Protein AF-A0A1V5QGY7-F1 (afdb_monomer_lite)

Structure (mmCIF, N/CA/C/O backbone):
data_AF-A0A1V5QGY7-F1
#
_entry.id   AF-A0A1V5QGY7-F1
#
loop_
_atom_site.group_PDB
_atom_site.id
_atom_site.type_symbol
_atom_site.label_atom_id
_atom_site.label_alt_id
_atom_site.label_comp_id
_atom_site.label_asym_id
_atom_site.label_entity_id
_atom_site.label_seq_id
_atom_site.pdbx_PDB_ins_code
_atom_site.Cartn_x
_atom_site.Cartn_y
_atom_site.Cartn_z
_atom_site.occupancy
_atom_site.B_iso_or_equiv
_atom_site.auth_seq_id
_atom_site.auth_comp_id
_atom_site.auth_asym_id
_atom_site.auth_atom_id
_atom_site.pdbx_PDB_model_num
ATOM 1 N N . MET A 1 1 ? -11.136 6.773 57.649 1.00 45.31 1 MET A N 1
ATOM 2 C CA . MET A 1 1 ? -11.623 5.999 56.481 1.00 45.31 1 MET A CA 1
ATOM 3 C C . MET A 1 1 ? -11.761 6.809 55.173 1.00 45.31 1 MET A C 1
ATOM 5 O O . MET A 1 1 ? -12.296 6.282 54.212 1.00 45.31 1 MET A O 1
ATOM 9 N N . ALA A 1 2 ? -11.227 8.036 55.050 1.00 53.03 2 ALA A N 1
ATOM 10 C CA . ALA A 1 2 ? -11.395 8.851 53.830 1.00 53.03 2 ALA A CA 1
ATOM 11 C C . ALA A 1 2 ? -10.362 8.584 52.706 1.00 53.03 2 ALA A C 1
ATOM 13 O O . ALA A 1 2 ? -10.596 8.945 51.557 1.00 53.03 2 ALA A O 1
ATOM 14 N N . VAL A 1 3 ? -9.234 7.931 53.013 1.00 53.62 3 VAL A N 1
ATOM 15 C CA . VAL A 1 3 ? -8.118 7.737 52.061 1.00 53.62 3 VAL A CA 1
ATOM 16 C C . VAL A 1 3 ? -8.354 6.546 51.117 1.00 53.62 3 VAL A C 1
ATOM 18 O O . VAL A 1 3 ? -7.979 6.598 49.949 1.00 53.62 3 VAL A O 1
ATOM 21 N N . PHE A 1 4 ? -9.064 5.509 51.577 1.00 53.12 4 PHE A N 1
ATOM 22 C CA . PHE A 1 4 ? -9.373 4.316 50.774 1.00 53.12 4 PHE A CA 1
ATOM 23 C C . PHE A 1 4 ? -10.348 4.597 49.614 1.00 53.12 4 PHE A C 1
ATOM 25 O O . PHE A 1 4 ? -10.180 4.051 48.527 1.00 53.12 4 PHE A O 1
ATOM 32 N N . GLY A 1 5 ? -11.324 5.496 49.797 1.00 57.06 5 GLY A N 1
ATOM 33 C CA . GLY A 1 5 ? -12.306 5.828 48.753 1.00 57.06 5 GLY A CA 1
ATOM 34 C C . GLY A 1 5 ? -11.770 6.734 47.635 1.00 57.06 5 GLY A C 1
ATOM 35 O O . GLY A 1 5 ? -12.277 6.696 46.515 1.00 57.06 5 GLY A O 1
ATOM 36 N N . LEU A 1 6 ? -10.735 7.537 47.907 1.00 60.91 6 LEU A N 1
ATOM 37 C CA . LEU A 1 6 ? -10.106 8.405 46.901 1.00 60.91 6 LEU A CA 1
ATOM 38 C C . LEU A 1 6 ? -9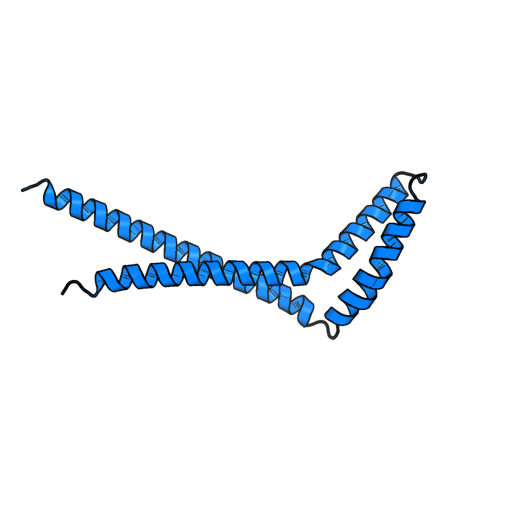.191 7.611 45.959 1.00 60.91 6 LEU A C 1
ATOM 40 O O . LEU A 1 6 ? -9.225 7.840 44.750 1.00 60.91 6 LEU A O 1
ATOM 44 N N . GLY A 1 7 ? -8.448 6.632 46.489 1.00 63.88 7 GLY A N 1
ATOM 45 C CA . GLY A 1 7 ? -7.614 5.733 45.683 1.00 63.88 7 GLY A CA 1
ATOM 46 C C . GLY A 1 7 ? -8.429 4.870 44.714 1.00 63.88 7 GLY A C 1
ATOM 47 O O . GLY A 1 7 ? -8.066 4.742 43.547 1.00 63.88 7 GLY A O 1
ATOM 48 N N . GLN A 1 8 ? -9.583 4.357 45.156 1.00 66.25 8 GLN A N 1
ATOM 49 C CA . GLN A 1 8 ? -10.488 3.576 44.302 1.00 66.25 8 GLN A CA 1
ATOM 50 C C . GLN A 1 8 ? -11.115 4.416 43.177 1.00 66.25 8 GLN A C 1
ATOM 52 O O . GLN A 1 8 ? -11.200 3.954 42.040 1.00 66.25 8 GLN A O 1
ATOM 57 N N . LYS A 1 9 ? -11.502 5.672 43.454 1.00 69.88 9 LYS A N 1
ATOM 58 C CA . LYS A 1 9 ? -12.009 6.591 42.419 1.00 69.88 9 LYS A CA 1
ATOM 59 C C . LYS A 1 9 ? -10.936 6.954 41.391 1.00 69.88 9 LYS A C 1
ATOM 61 O O . LYS A 1 9 ? -11.227 6.968 40.200 1.00 69.88 9 LYS A O 1
ATOM 66 N N . ALA A 1 10 ? -9.703 7.214 41.828 1.00 66.19 10 ALA A N 1
ATOM 67 C CA . ALA A 1 10 ? -8.59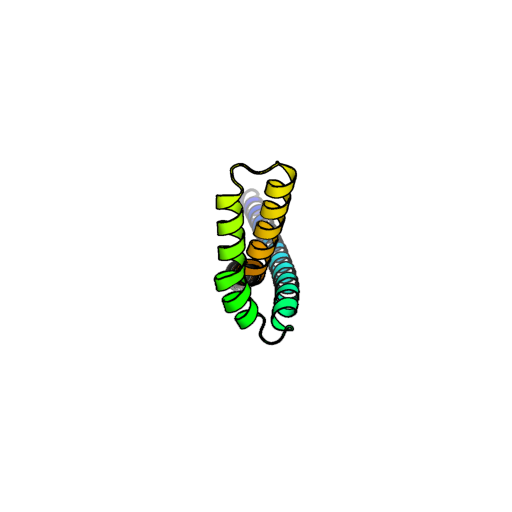6 7.522 40.923 1.00 66.19 10 ALA A CA 1
ATOM 68 C C . ALA A 1 10 ? -8.260 6.339 39.995 1.00 66.19 10 ALA A C 1
ATOM 70 O O . ALA A 1 10 ? -8.130 6.534 38.788 1.00 66.19 10 ALA A O 1
ATOM 71 N N . ALA A 1 11 ? -8.207 5.115 40.534 1.00 70.62 11 ALA A N 1
ATOM 72 C CA . ALA A 1 11 ? -7.960 3.904 39.750 1.00 70.62 11 ALA A CA 1
ATOM 73 C C . ALA A 1 11 ? -9.080 3.619 38.732 1.00 70.62 11 ALA A C 1
ATOM 75 O O . ALA A 1 11 ? -8.802 3.282 37.581 1.00 70.62 11 ALA A O 1
ATOM 76 N N . LYS A 1 12 ? -10.347 3.822 39.121 1.00 74.62 12 LYS A N 1
ATOM 77 C CA . LYS A 1 12 ? -11.500 3.672 38.222 1.00 74.62 12 LYS A CA 1
ATOM 78 C C . LYS A 1 12 ? -11.473 4.691 37.078 1.00 74.62 12 LYS A C 1
ATOM 80 O O . LYS A 1 12 ? -11.609 4.306 35.921 1.00 74.62 12 LYS A O 1
ATOM 85 N N . ASN A 1 13 ? -11.201 5.961 37.380 1.00 75.56 13 ASN A N 1
ATOM 86 C CA . ASN A 1 13 ? -11.096 7.014 36.366 1.00 75.56 13 ASN A CA 1
ATOM 87 C C . ASN A 1 13 ? -9.942 6.758 35.382 1.00 75.56 13 ASN A C 1
ATOM 89 O O . ASN A 1 13 ? -10.071 7.029 34.190 1.00 75.56 13 ASN A O 1
ATOM 93 N N . GLN A 1 14 ? -8.815 6.228 35.868 1.00 78.56 14 GLN A N 1
ATOM 94 C CA . GLN A 1 14 ? -7.678 5.870 35.023 1.00 78.56 14 GLN A CA 1
A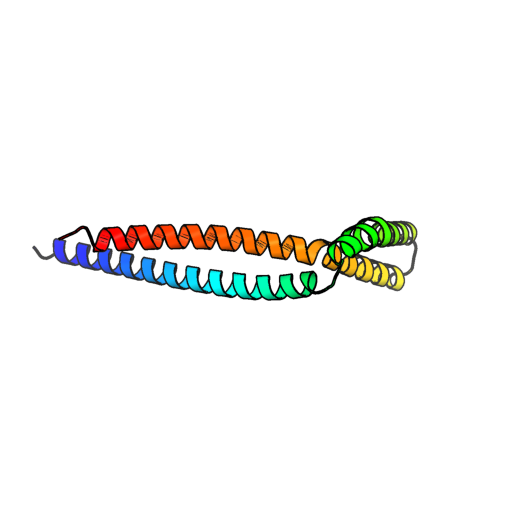TOM 95 C C . GLN A 1 14 ? -8.013 4.697 34.091 1.00 78.56 14 GLN A C 1
ATOM 97 O O . GLN A 1 14 ? -7.715 4.770 32.901 1.00 78.56 14 GLN A O 1
ATOM 102 N N . SER A 1 15 ? -8.683 3.663 34.607 1.00 80.75 15 SER A N 1
ATOM 103 C CA . SER A 1 15 ? -9.146 2.519 33.813 1.00 80.75 15 SER A CA 1
ATOM 104 C C . SER A 1 15 ? -10.176 2.925 32.751 1.00 80.75 15 SER A C 1
ATOM 106 O O . SER A 1 15 ? -10.069 2.507 31.602 1.00 80.75 15 SER A O 1
ATOM 108 N N . GLU A 1 16 ? -11.135 3.792 33.086 1.00 82.00 16 GLU A N 1
ATOM 109 C CA . GLU A 1 16 ? -12.126 4.304 32.129 1.00 82.00 16 GLU A CA 1
ATOM 110 C C . GLU A 1 16 ? -11.483 5.175 31.037 1.00 82.00 16 GLU A C 1
ATOM 112 O O . GLU A 1 16 ? -11.829 5.056 29.859 1.00 82.00 16 GLU A O 1
ATOM 117 N N . ALA A 1 17 ? -10.509 6.015 31.402 1.00 83.94 17 ALA A N 1
ATOM 118 C CA . ALA A 1 17 ? -9.758 6.822 30.445 1.00 83.94 17 ALA A CA 1
ATOM 119 C C . ALA A 1 17 ? -8.889 5.962 29.513 1.00 83.94 17 ALA A C 1
ATOM 121 O O . ALA A 1 17 ? -8.780 6.262 28.323 1.00 83.94 17 ALA A O 1
ATOM 122 N N . GLU A 1 18 ? -8.278 4.896 30.032 1.00 87.19 18 GLU A N 1
ATOM 123 C CA . GLU A 1 18 ? -7.511 3.939 29.234 1.00 87.19 18 GLU A CA 1
ATOM 124 C C . GLU A 1 18 ? -8.414 3.161 28.274 1.00 87.19 18 GLU A C 1
ATOM 126 O O . GLU A 1 18 ? -8.113 3.096 27.083 1.00 87.19 18 GLU A O 1
ATOM 131 N N . HIS A 1 19 ? -9.556 2.663 28.752 1.00 85.38 19 HIS A N 1
ATOM 132 C CA . HIS A 1 19 ? -10.536 1.972 27.917 1.00 85.38 19 HIS A CA 1
ATOM 133 C C . HIS A 1 19 ? -11.032 2.865 26.772 1.00 85.38 19 HIS A C 1
ATOM 135 O O . HIS A 1 19 ? -11.060 2.441 25.619 1.00 85.38 19 HIS A O 1
ATOM 141 N N . LYS A 1 20 ? -11.352 4.135 27.060 1.00 89.56 20 LYS A N 1
ATOM 142 C CA . LYS A 1 20 ? -11.743 5.103 26.025 1.00 89.56 20 LYS A CA 1
ATOM 143 C C . LYS A 1 20 ? -10.654 5.268 24.959 1.00 89.56 20 LYS A C 1
ATOM 145 O O . LYS A 1 20 ? -10.954 5.196 23.774 1.00 89.56 20 LYS A O 1
ATOM 150 N N . ARG A 1 21 ? -9.387 5.406 25.368 1.00 91.25 21 ARG A N 1
ATOM 151 C CA . ARG A 1 21 ? -8.256 5.486 24.427 1.00 91.25 21 ARG A CA 1
ATOM 152 C C . ARG A 1 21 ? -8.116 4.225 23.576 1.00 91.25 21 ARG A C 1
ATOM 154 O O . ARG A 1 21 ? -7.761 4.330 22.407 1.00 91.25 21 ARG A O 1
ATOM 161 N N . LEU A 1 22 ? -8.358 3.040 24.141 1.00 90.81 22 LEU A N 1
ATOM 162 C CA . LEU A 1 22 ? -8.322 1.788 23.382 1.00 90.81 22 LEU A CA 1
ATOM 163 C C . LEU A 1 22 ? -9.445 1.736 22.336 1.00 90.81 22 LEU A C 1
ATOM 165 O O . LEU A 1 22 ? -9.172 1.352 21.199 1.00 90.81 22 LEU A O 1
ATOM 169 N N . CYS A 1 23 ? -10.658 2.190 22.676 1.00 90.81 23 CYS A N 1
ATOM 170 C CA . CYS A 1 23 ? -11.749 2.339 21.709 1.00 90.81 23 CYS A CA 1
ATOM 171 C C . CYS A 1 23 ? -11.365 3.278 20.558 1.00 90.81 23 CYS A C 1
ATOM 173 O O . CYS A 1 23 ? -11.499 2.884 19.401 1.00 90.81 23 CYS A O 1
ATOM 175 N N . ASP A 1 24 ? -10.833 4.465 20.874 1.00 94.31 24 ASP A N 1
ATOM 176 C CA . ASP A 1 24 ? -10.424 5.460 19.872 1.00 94.31 24 ASP A CA 1
ATOM 177 C C . ASP A 1 24 ? -9.369 4.866 18.914 1.00 94.31 24 ASP A C 1
ATOM 179 O O . ASP A 1 24 ? -9.506 4.929 17.694 1.00 94.31 24 ASP A O 1
ATOM 183 N N . ILE A 1 25 ? -8.351 4.181 19.456 1.00 92.69 25 ILE A N 1
ATOM 184 C CA . ILE A 1 25 ? -7.307 3.526 18.649 1.00 92.69 25 ILE A CA 1
ATOM 185 C C . ILE A 1 25 ? -7.888 2.410 17.771 1.00 92.69 25 ILE A C 1
ATOM 187 O O . ILE A 1 25 ? -7.439 2.230 16.636 1.00 92.69 25 ILE A O 1
ATOM 191 N N . ASN A 1 26 ? -8.834 1.621 18.284 1.00 92.75 26 ASN A N 1
ATOM 192 C CA . ASN A 1 26 ? -9.463 0.545 17.520 1.00 92.75 26 ASN A CA 1
ATOM 193 C C . ASN A 1 26 ? -10.301 1.103 16.358 1.00 92.75 26 ASN A C 1
ATOM 195 O O . ASN A 1 26 ? -10.267 0.544 15.258 1.00 92.75 26 ASN A O 1
ATOM 199 N N . GLU A 1 27 ? -11.016 2.208 16.578 1.00 94.88 27 GLU A N 1
ATOM 200 C CA . GLU A 1 27 ? -11.788 2.885 15.534 1.00 94.88 27 GLU A CA 1
ATOM 201 C C . GLU A 1 27 ? -10.870 3.471 14.454 1.00 94.88 27 GLU A C 1
ATOM 203 O O . GLU A 1 27 ? -11.082 3.215 13.266 1.00 94.88 27 GLU A O 1
ATOM 208 N N . ASP A 1 28 ? -9.800 4.160 14.857 1.00 95.38 28 ASP A N 1
ATOM 209 C CA . ASP A 1 28 ? -8.795 4.696 13.936 1.00 95.38 28 ASP A CA 1
ATOM 210 C C . ASP A 1 28 ? -8.152 3.583 13.098 1.00 95.38 28 ASP A C 1
ATOM 212 O O . ASP A 1 28 ? -8.067 3.692 11.873 1.00 95.38 28 ASP A O 1
ATOM 216 N N . CYS A 1 29 ? -7.763 2.465 13.727 1.00 93.62 29 CYS A N 1
ATOM 217 C CA . CYS A 1 29 ? -7.218 1.316 13.001 1.00 93.62 29 CYS A CA 1
ATOM 218 C C . CYS A 1 29 ? -8.235 0.753 11.999 1.00 93.62 29 CYS A C 1
ATOM 220 O O . CYS A 1 29 ? -7.859 0.455 10.869 1.00 93.62 29 CYS A O 1
ATOM 222 N N . SER A 1 30 ? -9.509 0.632 12.386 1.00 94.19 30 SER A N 1
ATOM 223 C CA . SER A 1 30 ? -10.573 0.127 11.505 1.00 94.19 30 SER A CA 1
ATOM 224 C C . SER A 1 30 ? -10.757 1.020 10.279 1.00 94.19 30 SER A C 1
ATOM 226 O O . SER A 1 30 ? -10.821 0.528 9.152 1.00 94.19 30 SER A O 1
ATOM 228 N N . ARG A 1 31 ? -10.799 2.338 10.495 1.00 96.81 31 ARG A N 1
ATOM 229 C CA . ARG A 1 31 ? -10.970 3.341 9.440 1.00 96.81 31 ARG A CA 1
ATOM 230 C C . ARG A 1 31 ? -9.795 3.341 8.467 1.00 96.81 31 ARG A C 1
ATOM 232 O O . ARG A 1 31 ? -9.999 3.343 7.253 1.00 96.81 31 ARG A O 1
ATOM 239 N N . ASP A 1 32 ? -8.573 3.297 8.991 1.00 95.44 32 ASP A N 1
ATOM 240 C CA . ASP A 1 32 ? -7.363 3.259 8.173 1.00 95.44 32 ASP A CA 1
ATOM 241 C C . ASP A 1 32 ? -7.247 1.952 7.380 1.00 95.44 32 ASP A C 1
ATOM 243 O O . ASP A 1 32 ? -6.863 1.984 6.210 1.00 95.44 32 ASP A O 1
ATOM 247 N N . ILE A 1 33 ? -7.597 0.810 7.984 1.00 95.88 33 ILE A N 1
ATOM 248 C CA . ILE A 1 33 ? -7.624 -0.486 7.293 1.00 95.88 33 ILE A CA 1
ATOM 249 C C . ILE A 1 33 ? -8.611 -0.443 6.129 1.00 95.88 33 ILE A C 1
ATOM 251 O O . ILE A 1 33 ? -8.214 -0.782 5.016 1.00 95.88 33 ILE A O 1
ATOM 255 N N . ALA A 1 34 ? -9.845 0.017 6.357 1.00 95.75 34 ALA A N 1
ATOM 256 C CA . ALA A 1 34 ? -10.869 0.098 5.316 1.00 95.75 34 ALA A CA 1
ATOM 257 C C . ALA A 1 34 ? -10.408 0.976 4.144 1.00 95.75 34 ALA A C 1
ATOM 259 O O . ALA A 1 34 ? -10.410 0.539 2.996 1.00 95.75 34 ALA A O 1
ATOM 260 N N . ARG A 1 35 ? -9.889 2.175 4.436 1.00 96.31 35 ARG A N 1
ATOM 261 C CA . ARG A 1 35 ? -9.376 3.090 3.406 1.00 96.31 35 ARG A CA 1
ATOM 262 C C . ARG A 1 35 ? -8.214 2.492 2.606 1.00 96.31 35 ARG A C 1
ATOM 264 O O . ARG A 1 35 ? -8.100 2.712 1.403 1.00 96.31 35 ARG A O 1
ATOM 271 N N . LEU A 1 36 ? -7.304 1.780 3.267 1.00 95.62 36 LEU A N 1
ATOM 272 C CA . LEU A 1 36 ? -6.174 1.136 2.595 1.00 95.62 36 LEU A CA 1
ATOM 273 C C . LEU A 1 36 ? -6.612 -0.074 1.766 1.00 95.62 36 LEU A C 1
ATOM 275 O O . LEU A 1 36 ? -6.041 -0.310 0.706 1.00 95.62 36 LEU A O 1
ATOM 279 N N . GLN A 1 37 ? -7.620 -0.816 2.221 1.00 94.50 37 GLN A N 1
ATOM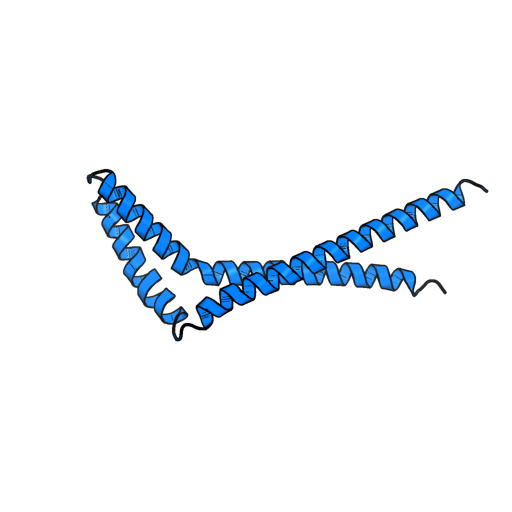 280 C CA . GLN A 1 37 ? -8.215 -1.911 1.459 1.00 94.50 37 GLN A CA 1
ATOM 281 C C . GLN A 1 37 ? -8.902 -1.394 0.195 1.00 94.50 37 GLN A C 1
ATOM 283 O O . GLN A 1 37 ? -8.604 -1.909 -0.875 1.00 94.50 37 GLN A O 1
ATOM 288 N N . GLU A 1 38 ? -9.680 -0.311 0.275 1.00 94.81 38 GLU A N 1
ATOM 289 C CA . GLU A 1 38 ? -10.263 0.343 -0.908 1.00 94.81 38 GLU A CA 1
ATOM 290 C C . GLU A 1 38 ? -9.188 0.729 -1.936 1.00 94.81 38 GLU A C 1
ATOM 292 O O . GLU A 1 38 ? -9.337 0.487 -3.132 1.00 94.81 38 GLU A O 1
ATOM 297 N N . LEU A 1 39 ? -8.059 1.283 -1.478 1.00 92.62 39 LEU A N 1
ATOM 298 C CA . LEU A 1 39 ? -6.932 1.602 -2.358 1.00 92.62 39 LEU A CA 1
ATOM 299 C C . LEU A 1 39 ? -6.286 0.347 -2.962 1.00 92.62 39 LEU A C 1
ATOM 301 O O . LEU A 1 39 ? -5.941 0.353 -4.142 1.00 92.62 39 LEU A O 1
ATOM 305 N N . ALA A 1 40 ? -6.114 -0.724 -2.183 1.00 92.69 40 ALA A N 1
ATOM 306 C CA . ALA A 1 40 ? -5.598 -1.995 -2.689 1.00 92.69 40 ALA A CA 1
ATOM 307 C C . ALA A 1 40 ? -6.537 -2.609 -3.737 1.00 92.69 40 ALA A C 1
ATOM 309 O O . ALA A 1 40 ? -6.069 -3.159 -4.737 1.00 92.69 40 ALA A O 1
ATOM 310 N N . ASP A 1 41 ? -7.845 -2.477 -3.536 1.00 92.69 41 ASP A N 1
ATOM 311 C CA . ASP A 1 41 ? -8.867 -2.993 -4.437 1.00 92.69 41 ASP A CA 1
ATOM 312 C C . ASP A 1 41 ? -8.833 -2.288 -5.792 1.00 92.69 41 ASP A C 1
ATOM 314 O O . ASP A 1 41 ? -9.018 -2.948 -6.809 1.00 92.69 41 ASP A O 1
ATOM 318 N N . VAL A 1 42 ? -8.478 -0.999 -5.853 1.00 90.94 42 VAL A N 1
ATOM 319 C CA . VAL A 1 42 ? -8.244 -0.300 -7.132 1.00 90.94 42 VAL A CA 1
ATOM 320 C C . VAL A 1 42 ? -7.135 -0.977 -7.946 1.00 90.94 42 VAL A C 1
ATOM 322 O O . VAL A 1 42 ? -7.292 -1.184 -9.149 1.00 90.94 42 VAL A O 1
ATOM 325 N N . PHE A 1 43 ? -6.029 -1.374 -7.307 1.00 87.81 43 PHE A N 1
ATOM 326 C CA . PHE A 1 43 ? -4.956 -2.104 -7.991 1.00 87.81 43 PHE A CA 1
ATOM 327 C C . PHE A 1 43 ? -5.396 -3.513 -8.401 1.00 87.81 43 PHE A C 1
ATOM 329 O O . PHE A 1 43 ? -5.096 -3.958 -9.507 1.00 87.81 43 PHE A O 1
ATOM 336 N N . LYS A 1 44 ? -6.123 -4.217 -7.526 1.00 87.50 44 LYS A N 1
ATOM 337 C CA . LYS A 1 44 ? -6.594 -5.591 -7.774 1.00 87.50 44 LYS A CA 1
ATOM 338 C C . LYS A 1 44 ? -7.711 -5.664 -8.812 1.00 87.50 44 LYS A C 1
ATOM 340 O O . LYS A 1 44 ? -7.832 -6.679 -9.493 1.00 87.50 44 LYS A O 1
ATOM 345 N N . ALA A 1 45 ? -8.493 -4.597 -8.961 1.00 90.75 45 ALA A N 1
ATOM 346 C CA . ALA A 1 45 ? -9.535 -4.481 -9.970 1.00 90.75 45 ALA A CA 1
ATOM 347 C C . ALA A 1 45 ? -8.964 -4.445 -11.392 1.00 90.75 45 ALA A C 1
ATOM 349 O O . ALA A 1 45 ? -9.673 -4.806 -12.329 1.00 90.75 45 ALA A O 1
ATOM 350 N N . PHE A 1 46 ? -7.697 -4.048 -11.569 1.00 87.94 46 PHE A N 1
ATOM 351 C CA . PHE A 1 46 ? -7.020 -4.124 -12.857 1.00 87.94 46 PHE A CA 1
ATOM 352 C C . PHE A 1 46 ? -6.568 -5.571 -13.139 1.00 87.94 46 PHE A C 1
ATOM 354 O O . PHE A 1 46 ? -5.636 -6.072 -12.495 1.00 87.94 46 PHE A O 1
ATOM 361 N N . PRO A 1 47 ? -7.186 -6.275 -14.110 1.00 89.06 47 PRO A N 1
ATOM 362 C CA . PRO A 1 47 ? -6.862 -7.669 -14.372 1.00 89.06 47 PRO A CA 1
ATOM 363 C C . PRO A 1 47 ? -5.413 -7.809 -14.833 1.00 89.06 47 PRO A C 1
ATOM 365 O O . PRO A 1 47 ? -4.970 -7.155 -15.775 1.00 89.06 47 PRO A O 1
ATOM 368 N N . GLY A 1 48 ? -4.660 -8.682 -14.166 1.00 88.62 48 GLY A N 1
ATOM 369 C CA . GLY A 1 48 ? -3.251 -8.888 -14.487 1.00 88.62 48 GLY A CA 1
ATOM 370 C C . GLY A 1 48 ? -2.321 -7.778 -13.993 1.00 88.62 48 GLY A C 1
ATOM 371 O O . GLY A 1 48 ? -1.167 -7.763 -14.419 1.00 88.62 48 GLY A O 1
ATOM 372 N N . TRP A 1 49 ? -2.767 -6.900 -13.080 1.00 89.75 49 TRP A N 1
ATOM 373 C CA . TRP A 1 49 ? -1.906 -5.906 -12.424 1.00 89.75 49 TRP A CA 1
ATOM 374 C C . TRP A 1 49 ? -0.606 -6.510 -11.917 1.00 89.75 49 TRP A C 1
ATOM 376 O O . TRP A 1 49 ? 0.460 -5.990 -12.210 1.00 89.75 49 TRP A O 1
ATOM 386 N N . GLU A 1 50 ? -0.679 -7.639 -11.217 1.00 89.38 50 GLU A N 1
ATOM 387 C CA . GLU A 1 50 ? 0.507 -8.272 -10.648 1.00 89.38 50 GLU A CA 1
ATOM 388 C C . GLU A 1 50 ? 1.487 -8.749 -11.729 1.00 89.38 50 GLU A C 1
ATOM 390 O O . GLU A 1 50 ? 2.696 -8.536 -11.630 1.00 89.38 50 GLU A O 1
ATOM 395 N N . ALA A 1 51 ? 0.967 -9.312 -12.822 1.00 91.00 51 ALA A N 1
ATOM 396 C CA . ALA A 1 51 ? 1.786 -9.707 -13.962 1.00 91.00 51 ALA A CA 1
ATOM 397 C C . ALA A 1 51 ? 2.402 -8.488 -14.668 1.00 91.00 51 ALA A C 1
ATOM 399 O O . ALA A 1 51 ? 3.566 -8.537 -15.063 1.00 91.00 51 ALA A O 1
ATOM 400 N N . PHE A 1 52 ? 1.653 -7.391 -14.805 1.00 90.44 52 PHE A N 1
ATOM 401 C CA . PHE A 1 52 ? 2.144 -6.128 -15.355 1.00 90.44 52 PHE A CA 1
ATOM 402 C C . PHE A 1 52 ? 3.220 -5.499 -14.459 1.00 90.44 52 PHE A C 1
ATOM 404 O O . PHE A 1 52 ? 4.301 -5.150 -14.932 1.00 90.44 52 PHE A O 1
ATOM 411 N N . ARG A 1 53 ? 2.963 -5.414 -13.155 1.00 93.00 53 ARG A N 1
ATOM 412 C CA . ARG A 1 53 ? 3.886 -4.911 -12.138 1.00 93.00 53 ARG A CA 1
ATOM 413 C C . ARG A 1 53 ? 5.209 -5.662 -12.201 1.00 93.00 53 ARG A C 1
ATOM 415 O O . ARG A 1 53 ? 6.257 -5.046 -12.365 1.00 93.00 53 ARG A O 1
ATOM 422 N N . GLN A 1 54 ? 5.157 -6.988 -12.146 1.00 91.75 54 GLN A N 1
ATOM 423 C CA . GLN A 1 54 ? 6.358 -7.808 -12.111 1.00 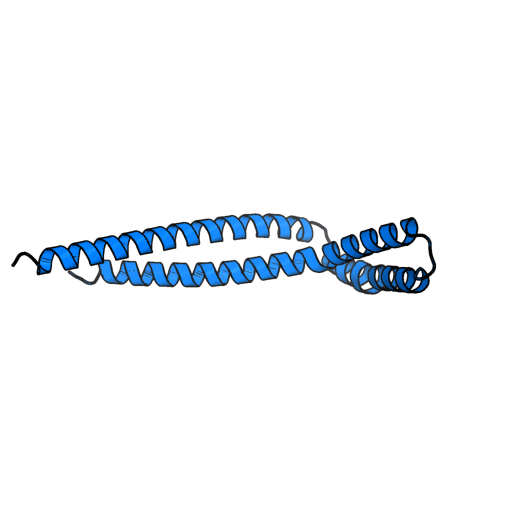91.75 54 GLN A CA 1
ATOM 424 C C . GLN A 1 54 ? 7.093 -7.809 -13.461 1.00 91.75 54 GLN A C 1
ATOM 426 O O . GLN A 1 54 ? 8.248 -7.391 -13.539 1.00 91.75 54 GLN A O 1
ATOM 431 N N . LYS A 1 55 ? 6.420 -8.207 -14.549 1.00 92.62 55 LYS A N 1
ATOM 432 C CA . LYS A 1 55 ? 7.082 -8.387 -15.852 1.00 92.62 55 LYS A CA 1
ATOM 433 C C . LYS A 1 55 ? 7.435 -7.072 -16.529 1.00 92.62 55 LYS A C 1
ATOM 435 O O . LYS A 1 55 ? 8.471 -6.972 -17.173 1.00 92.62 55 LYS A O 1
ATOM 440 N N . TYR A 1 56 ? 6.567 -6.065 -16.449 1.00 91.44 56 TYR A N 1
ATOM 441 C CA . TYR A 1 56 ? 6.774 -4.819 -17.181 1.00 91.44 56 TYR A CA 1
ATOM 442 C C . TYR A 1 56 ? 7.441 -3.743 -16.327 1.00 91.44 56 TYR A C 1
ATOM 444 O O . TYR A 1 56 ? 8.436 -3.172 -16.774 1.00 91.44 56 TYR A O 1
ATOM 452 N N . LEU A 1 57 ? 6.943 -3.452 -15.119 1.00 91.56 57 LEU A N 1
ATOM 453 C CA . LEU A 1 57 ? 7.529 -2.384 -14.299 1.00 91.56 57 LEU A CA 1
ATOM 454 C C . LEU A 1 57 ? 8.875 -2.801 -13.696 1.00 91.56 57 LEU A C 1
ATOM 456 O O . LEU A 1 57 ? 9.871 -2.116 -13.930 1.00 91.56 57 LEU A O 1
ATOM 460 N N . VAL A 1 58 ? 8.916 -3.924 -12.974 1.00 92.25 58 VAL A N 1
ATOM 461 C CA . VAL A 1 58 ? 10.103 -4.368 -12.222 1.00 92.25 58 VAL A CA 1
ATOM 462 C C . VAL A 1 58 ? 11.181 -4.953 -13.130 1.00 92.25 58 VAL A C 1
ATOM 464 O O . VAL A 1 58 ? 12.336 -4.550 -13.036 1.00 92.25 58 VAL A O 1
ATOM 467 N N . GLU A 1 59 ? 10.830 -5.875 -14.026 1.00 93.44 59 GLU A N 1
ATOM 468 C CA . GLU A 1 59 ? 11.830 -6.596 -14.830 1.00 93.44 59 GLU A CA 1
ATOM 469 C C . GLU A 1 59 ? 12.297 -5.829 -16.077 1.00 93.44 59 GLU A C 1
ATOM 471 O O . GLU A 1 59 ? 13.422 -6.027 -16.534 1.00 93.44 59 GLU A O 1
ATOM 476 N N . ILE A 1 60 ? 11.464 -4.945 -16.641 1.00 93.12 60 ILE A N 1
ATOM 477 C CA . ILE A 1 60 ? 11.769 -4.277 -17.917 1.00 93.12 60 ILE A CA 1
ATOM 478 C C . ILE A 1 60 ? 11.973 -2.774 -17.740 1.00 93.12 60 ILE A C 1
ATOM 480 O O . ILE A 1 60 ? 13.014 -2.240 -18.130 1.00 93.12 60 ILE A O 1
ATOM 484 N N . ARG A 1 61 ? 10.971 -2.054 -17.228 1.00 91.88 61 ARG A N 1
ATOM 485 C CA . ARG A 1 61 ? 10.938 -0.589 -17.289 1.00 91.88 61 ARG A CA 1
ATOM 486 C C . ARG A 1 61 ? 11.907 0.054 -16.308 1.00 91.88 61 ARG A C 1
ATOM 488 O O . ARG A 1 61 ? 12.679 0.908 -16.735 1.00 91.88 61 ARG A O 1
ATOM 495 N N . LEU A 1 62 ? 11.913 -0.371 -15.046 1.00 92.12 62 LEU A N 1
ATOM 496 C CA . LEU A 1 62 ? 12.832 0.153 -14.034 1.00 92.12 62 LEU A CA 1
ATOM 497 C C . LEU A 1 62 ? 14.307 -0.061 -14.414 1.00 92.12 62 LEU A C 1
ATOM 499 O O . LEU A 1 62 ? 15.045 0.923 -14.450 1.00 92.12 62 LEU A O 1
ATOM 503 N N . PRO A 1 63 ? 14.751 -1.270 -14.817 1.00 94.31 63 PRO A N 1
ATOM 504 C CA . PRO A 1 63 ? 16.118 -1.476 -15.288 1.00 94.31 63 PRO A CA 1
ATOM 505 C C . PRO A 1 63 ? 16.480 -0.602 -16.490 1.00 94.31 63 PRO A C 1
ATOM 507 O O . PRO A 1 63 ? 17.579 -0.053 -16.537 1.00 94.31 63 PRO A O 1
ATOM 510 N N . LYS A 1 64 ? 15.560 -0.418 -17.449 1.00 93.31 64 LYS A N 1
ATOM 511 C CA . LYS A 1 64 ? 15.788 0.459 -18.609 1.00 93.31 64 LYS A CA 1
ATOM 512 C C . LYS A 1 64 ? 15.949 1.922 -18.209 1.00 93.31 64 LYS A C 1
ATOM 514 O O . LYS A 1 64 ? 16.861 2.576 -18.711 1.00 93.31 64 LYS A O 1
ATOM 519 N N . LEU A 1 65 ? 15.093 2.428 -17.323 1.00 92.12 65 LEU A N 1
ATOM 520 C CA . LEU A 1 65 ? 15.174 3.804 -16.834 1.00 92.12 65 LEU A CA 1
ATOM 521 C C . LEU A 1 65 ? 16.446 4.029 -16.011 1.00 92.12 65 LEU A C 1
ATOM 523 O O . LEU A 1 65 ? 17.147 5.009 -16.245 1.00 92.12 65 LEU A O 1
ATOM 527 N N . ASN A 1 66 ? 16.809 3.086 -15.141 1.00 90.38 66 ASN A N 1
ATOM 528 C CA . ASN A 1 66 ? 18.039 3.153 -14.353 1.00 90.38 66 ASN A CA 1
ATOM 529 C C . ASN A 1 66 ? 19.292 3.094 -15.238 1.00 90.38 66 ASN A C 1
ATOM 531 O O . ASN A 1 66 ? 20.228 3.868 -15.044 1.00 90.38 66 ASN A O 1
ATOM 535 N N . ALA A 1 67 ? 19.300 2.243 -16.268 1.00 91.31 67 ALA A N 1
ATOM 536 C CA . ALA A 1 67 ? 20.386 2.205 -17.245 1.00 91.31 67 ALA A CA 1
ATOM 537 C C . ALA A 1 67 ? 20.474 3.501 -18.071 1.00 91.31 67 ALA A C 1
ATOM 539 O O . ALA A 1 67 ? 21.575 3.957 -18.384 1.00 91.31 67 ALA A O 1
ATOM 540 N N . ALA A 1 68 ? 19.335 4.108 -18.423 1.00 88.56 68 ALA A N 1
ATOM 541 C CA . ALA A 1 68 ? 19.297 5.401 -19.102 1.00 88.56 68 ALA A CA 1
ATOM 542 C C . ALA A 1 68 ? 19.815 6.529 -18.197 1.00 88.56 68 ALA A C 1
ATOM 544 O O . ALA A 1 68 ? 20.636 7.326 -18.642 1.00 88.56 68 ALA A O 1
ATOM 545 N N . ALA A 1 69 ? 19.416 6.552 -16.923 1.00 87.81 69 ALA A N 1
ATOM 546 C CA . ALA A 1 69 ? 19.896 7.517 -15.937 1.00 87.81 69 ALA A CA 1
ATOM 547 C C . ALA A 1 69 ? 21.409 7.396 -15.697 1.00 87.81 69 ALA A C 1
ATOM 549 O O . ALA A 1 69 ? 22.105 8.408 -15.682 1.00 87.81 69 ALA A O 1
ATOM 550 N N . ALA A 1 70 ? 21.939 6.171 -15.613 1.00 86.62 70 ALA A N 1
ATOM 551 C CA . ALA A 1 70 ? 23.377 5.930 -15.484 1.00 86.62 70 ALA A CA 1
ATOM 552 C C . ALA A 1 70 ? 24.175 6.459 -16.691 1.00 86.62 70 ALA A C 1
ATOM 554 O O . ALA A 1 70 ? 25.259 7.015 -16.530 1.00 86.62 70 ALA A O 1
ATOM 555 N N . LYS A 1 71 ? 23.631 6.332 -17.909 1.00 85.62 71 LYS A N 1
ATOM 556 C CA . LYS A 1 71 ? 24.244 6.880 -19.134 1.00 85.62 71 LYS A CA 1
ATOM 557 C C . LYS A 1 71 ? 24.067 8.394 -19.263 1.00 85.62 71 LYS A C 1
ATOM 559 O O . LYS A 1 71 ? 24.886 9.051 -19.899 1.00 85.62 71 LYS A O 1
ATOM 564 N N . ALA A 1 72 ? 23.028 8.949 -18.648 1.00 79.94 72 ALA A N 1
ATOM 565 C CA . ALA A 1 72 ? 22.728 10.375 -18.635 1.00 79.94 72 ALA A CA 1
ATOM 566 C C . ALA A 1 72 ? 23.511 11.160 -17.562 1.00 79.94 72 ALA A C 1
ATOM 568 O O . ALA A 1 72 ? 23.203 12.328 -17.333 1.00 79.94 72 ALA A O 1
ATOM 569 N N . LEU A 1 73 ? 24.537 10.572 -16.924 1.00 67.06 73 LEU A N 1
ATOM 570 C CA . LEU A 1 73 ? 25.341 11.251 -15.895 1.00 67.06 73 LEU A CA 1
ATOM 571 C C . LEU A 1 73 ? 25.955 12.578 -16.386 1.00 67.06 73 LEU A C 1
ATOM 573 O O . LEU A 1 73 ? 26.074 13.518 -15.602 1.00 67.06 73 LEU A O 1
ATOM 577 N N . ALA A 1 74 ? 26.294 12.650 -17.679 1.00 73.44 74 ALA A N 1
ATOM 578 C CA . ALA A 1 74 ? 26.847 13.827 -18.354 1.00 73.44 74 ALA A CA 1
ATOM 579 C C . ALA A 1 74 ? 25.798 14.672 -19.116 1.00 73.44 74 ALA A C 1
ATOM 581 O O . ALA A 1 74 ? 26.171 15.566 -19.872 1.00 73.44 74 ALA A O 1
ATOM 582 N N . ALA A 1 75 ? 24.501 14.374 -18.975 1.00 76.56 75 ALA A N 1
ATOM 583 C CA . ALA A 1 75 ? 23.427 15.094 -19.659 1.00 76.56 75 ALA A CA 1
ATOM 584 C C . ALA A 1 75 ? 22.975 16.352 -18.890 1.00 76.56 75 ALA A C 1
ATOM 586 O O . ALA A 1 75 ? 23.237 16.494 -17.696 1.00 76.56 75 ALA A O 1
ATOM 587 N N . ASP A 1 76 ? 22.253 17.235 -19.587 1.00 83.25 76 ASP A N 1
ATOM 588 C CA . ASP A 1 76 ? 21.605 18.433 -19.034 1.00 83.25 76 ASP A CA 1
ATOM 589 C C . ASP A 1 76 ? 20.677 18.094 -17.846 1.00 83.25 76 ASP A C 1
ATOM 591 O O . ASP A 1 76 ? 19.975 17.073 -17.848 1.00 83.25 76 ASP A O 1
ATOM 595 N N . ASP A 1 77 ? 20.641 18.979 -16.845 1.00 86.12 77 ASP A N 1
ATOM 596 C CA . ASP A 1 77 ? 19.796 18.889 -15.649 1.00 86.12 77 ASP A CA 1
ATOM 597 C C . ASP A 1 77 ? 18.328 18.598 -15.955 1.00 86.12 77 ASP A C 1
ATOM 599 O O . ASP A 1 77 ? 17.688 17.816 -15.247 1.00 86.12 77 ASP A O 1
ATOM 603 N N . LYS A 1 78 ? 17.786 19.157 -17.039 1.00 87.88 78 LYS A N 1
ATOM 604 C CA . LYS A 1 78 ? 16.402 18.913 -17.456 1.00 87.88 78 LYS A CA 1
ATOM 605 C C . LYS A 1 78 ? 16.153 17.438 -17.774 1.00 87.88 78 LYS A C 1
ATOM 607 O O . LYS A 1 78 ? 15.127 16.888 -17.374 1.00 87.88 78 LYS A O 1
ATOM 612 N N . VAL A 1 79 ? 17.092 16.790 -18.465 1.00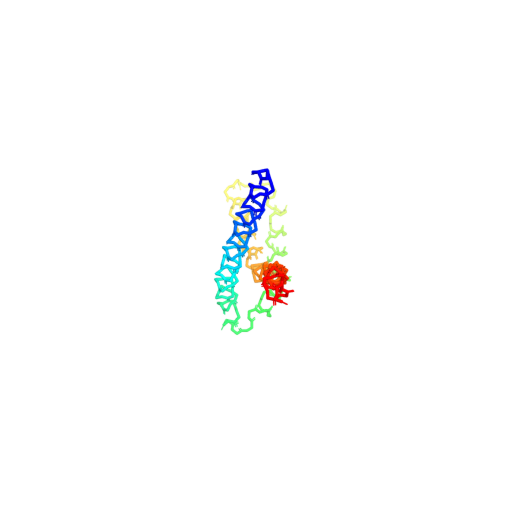 86.69 79 VAL A N 1
ATOM 613 C CA . VAL A 1 79 ? 16.990 15.372 -18.848 1.00 86.69 79 VAL A CA 1
ATOM 614 C C . VAL A 1 79 ? 17.141 14.479 -17.619 1.00 86.69 79 VAL A C 1
ATOM 616 O O . VAL A 1 79 ? 16.387 13.519 -17.459 1.00 86.69 79 VAL A O 1
ATOM 619 N N . ARG A 1 80 ? 18.058 14.826 -16.707 1.00 86.62 80 ARG A N 1
ATOM 620 C CA . ARG A 1 80 ? 18.254 14.092 -15.447 1.00 86.62 80 ARG A CA 1
ATOM 621 C C . ARG A 1 80 ? 17.018 14.157 -14.554 1.00 86.62 80 ARG A C 1
ATOM 623 O O . ARG A 1 80 ? 16.562 13.121 -14.077 1.00 86.62 80 ARG A O 1
ATOM 630 N N . ASN A 1 81 ? 16.430 15.341 -14.400 1.00 89.38 81 ASN A N 1
ATOM 631 C CA . ASN A 1 81 ? 15.223 15.533 -13.596 1.00 89.38 81 ASN A CA 1
ATOM 632 C C . ASN A 1 81 ? 14.014 14.792 -14.182 1.00 89.38 81 ASN A C 1
ATOM 634 O O . ASN A 1 81 ? 13.236 14.195 -13.439 1.00 89.38 81 ASN A O 1
ATOM 638 N N . GLN A 1 82 ? 13.872 14.771 -15.510 1.00 91.06 82 GLN A N 1
ATOM 639 C CA . GLN A 1 82 ? 12.802 14.018 -16.162 1.00 91.06 82 GLN A CA 1
ATOM 640 C C . GLN A 1 82 ? 12.951 12.504 -15.948 1.00 91.06 82 GLN A C 1
ATOM 642 O O . GLN A 1 82 ? 11.969 11.835 -15.625 1.00 91.06 82 GLN A O 1
ATOM 647 N N . LEU A 1 83 ? 14.168 11.964 -16.085 1.00 90.25 83 LEU A N 1
ATOM 648 C CA . LEU A 1 83 ? 14.441 10.546 -15.828 1.00 90.25 83 LEU A CA 1
ATOM 649 C C . LEU A 1 83 ? 14.220 10.185 -14.356 1.00 90.25 83 LEU A C 1
ATOM 651 O O . LEU A 1 83 ? 13.590 9.169 -14.079 1.00 90.25 83 LEU A O 1
ATOM 655 N N . ALA A 1 84 ? 14.660 11.031 -13.422 1.00 89.38 84 ALA A N 1
ATOM 656 C CA . ALA A 1 84 ? 14.419 10.833 -11.995 1.00 89.38 84 ALA A CA 1
ATOM 657 C C . ALA A 1 84 ? 12.916 10.783 -11.666 1.00 89.38 84 ALA A C 1
ATOM 659 O O . ALA A 1 84 ? 12.484 9.898 -10.933 1.00 89.38 84 ALA A O 1
ATOM 660 N N . GLY A 1 85 ? 12.107 11.669 -12.261 1.00 90.94 85 GLY A N 1
ATOM 661 C CA . GLY A 1 85 ? 10.650 11.644 -12.101 1.00 90.94 85 GLY A CA 1
ATOM 662 C C . GLY A 1 85 ? 10.012 10.356 -12.631 1.00 90.94 85 GLY A C 1
ATOM 663 O O . GLY A 1 85 ? 9.182 9.753 -11.956 1.00 90.94 85 GLY A O 1
ATOM 664 N N . GLN A 1 86 ? 10.446 9.885 -13.804 1.00 92.94 86 GLN A N 1
ATOM 665 C CA . GLN A 1 86 ? 9.958 8.629 -14.387 1.00 92.94 86 GLN A CA 1
ATOM 666 C C . GLN A 1 86 ? 10.369 7.393 -13.579 1.00 92.94 86 GLN A C 1
ATOM 668 O O . GLN A 1 86 ? 9.597 6.438 -13.493 1.00 92.94 86 GLN A O 1
ATOM 673 N N . ILE A 1 87 ? 11.578 7.396 -13.008 1.00 92.00 87 ILE A N 1
ATOM 674 C CA . ILE A 1 87 ? 12.043 6.337 -12.106 1.00 92.00 87 ILE A CA 1
ATOM 675 C C . ILE A 1 87 ? 11.173 6.330 -10.853 1.00 92.00 87 ILE A C 1
ATOM 677 O O . ILE A 1 87 ? 10.587 5.297 -10.546 1.00 92.00 87 ILE A O 1
ATOM 681 N N . ALA A 1 88 ? 11.004 7.481 -10.198 1.00 91.75 88 ALA A N 1
ATOM 682 C CA . ALA A 1 88 ? 10.206 7.594 -8.982 1.00 91.75 88 ALA A CA 1
ATOM 683 C C . ALA A 1 88 ? 8.753 7.133 -9.189 1.00 91.75 88 ALA A C 1
ATOM 685 O O . ALA A 1 88 ? 8.206 6.417 -8.354 1.00 91.75 88 ALA A O 1
ATOM 686 N N . GLU A 1 89 ? 8.133 7.485 -10.318 1.00 91.81 89 GLU A N 1
ATOM 687 C CA . GLU A 1 89 ? 6.785 7.023 -10.665 1.00 91.81 89 GLU A CA 1
ATOM 688 C C . GLU A 1 89 ? 6.731 5.500 -10.859 1.00 91.81 89 GLU A C 1
ATOM 690 O O . GLU A 1 89 ? 5.852 4.827 -10.317 1.00 91.81 89 GLU A O 1
ATOM 695 N N . ALA A 1 90 ? 7.680 4.932 -11.609 1.00 90.44 90 ALA A N 1
ATOM 696 C CA . ALA A 1 90 ? 7.724 3.495 -11.857 1.00 90.44 90 ALA A CA 1
ATOM 697 C C . ALA A 1 90 ? 8.013 2.694 -10.574 1.00 90.44 90 ALA A C 1
ATOM 699 O O . ALA A 1 90 ? 7.418 1.635 -10.372 1.00 90.44 90 ALA A O 1
ATOM 700 N N . GLU A 1 91 ? 8.880 3.203 -9.695 1.00 92.25 91 GLU A N 1
ATOM 701 C CA . GLU A 1 91 ? 9.166 2.615 -8.383 1.00 92.25 91 GLU A CA 1
ATOM 702 C C . GLU A 1 91 ? 7.940 2.681 -7.479 1.00 92.25 91 GLU A C 1
ATOM 704 O O . GLU A 1 91 ? 7.573 1.677 -6.864 1.00 92.25 91 GLU A O 1
ATOM 709 N N . PHE A 1 92 ? 7.264 3.833 -7.454 1.00 91.44 92 PHE A N 1
ATOM 710 C CA . PHE A 1 92 ? 6.023 4.006 -6.714 1.00 91.44 92 PHE A CA 1
ATOM 711 C C . PHE A 1 92 ? 4.980 2.980 -7.157 1.00 91.44 92 PHE A C 1
ATOM 713 O O . PHE A 1 92 ? 4.472 2.236 -6.325 1.00 91.44 92 PHE A O 1
ATOM 720 N N . LEU A 1 93 ? 4.704 2.867 -8.458 1.00 89.94 93 LEU A N 1
ATOM 721 C CA . LEU A 1 93 ? 3.735 1.899 -8.977 1.00 89.94 93 LEU A CA 1
ATOM 722 C C . LEU A 1 93 ? 4.148 0.448 -8.686 1.00 89.94 93 LEU A C 1
ATOM 724 O O . LEU A 1 93 ? 3.300 -0.378 -8.351 1.00 89.94 93 LEU A O 1
ATOM 728 N N . ALA A 1 94 ? 5.442 0.129 -8.761 1.00 91.81 94 ALA A N 1
ATOM 729 C CA . ALA A 1 94 ? 5.947 -1.210 -8.463 1.00 91.81 94 ALA A CA 1
ATOM 730 C C . ALA A 1 94 ? 5.775 -1.610 -6.985 1.00 91.81 94 ALA A C 1
ATOM 732 O O . ALA A 1 94 ? 5.576 -2.793 -6.686 1.00 91.81 94 ALA A O 1
ATOM 733 N N . GLN A 1 95 ? 5.844 -0.641 -6.068 1.00 92.12 95 GLN A N 1
ATOM 734 C CA . GLN A 1 95 ? 5.804 -0.880 -4.624 1.00 92.12 95 GLN A CA 1
ATOM 735 C C . GLN A 1 95 ? 4.470 -0.518 -3.955 1.00 92.12 95 GLN A C 1
ATOM 737 O O . GLN A 1 95 ? 4.231 -0.971 -2.837 1.00 92.12 95 GLN A O 1
ATOM 742 N N . ALA A 1 96 ? 3.590 0.245 -4.609 1.00 90.75 96 ALA A N 1
ATOM 743 C CA . ALA A 1 96 ? 2.376 0.792 -4.000 1.00 90.75 96 ALA A CA 1
ATOM 744 C C . ALA A 1 96 ? 1.487 -0.289 -3.372 1.00 90.75 96 ALA A C 1
ATOM 746 O O . ALA A 1 96 ? 1.202 -0.221 -2.177 1.00 90.75 96 ALA A O 1
ATOM 747 N N . LEU A 1 97 ? 1.097 -1.312 -4.141 1.00 91.12 97 LEU A N 1
ATOM 748 C CA . LEU A 1 97 ? 0.260 -2.398 -3.625 1.00 91.12 97 LEU A CA 1
ATOM 749 C C . LEU A 1 97 ? 0.951 -3.182 -2.485 1.00 91.12 97 LEU A C 1
ATOM 751 O O . LEU A 1 97 ? 0.354 -3.266 -1.412 1.00 91.12 97 LEU A O 1
ATOM 755 N N . PRO A 1 98 ? 2.205 -3.663 -2.626 1.00 91.81 98 PRO A N 1
ATOM 756 C CA . PRO A 1 98 ? 2.926 -4.299 -1.518 1.00 91.81 98 PRO A CA 1
ATOM 757 C C . PRO A 1 98 ? 3.001 -3.458 -0.235 1.00 91.81 98 PRO A C 1
ATOM 759 O O . PRO A 1 98 ? 2.823 -3.982 0.865 1.00 91.81 98 PRO A O 1
ATOM 762 N N . ILE A 1 99 ? 3.252 -2.149 -0.354 1.00 93.50 99 ILE A N 1
ATOM 763 C CA . ILE A 1 99 ? 3.320 -1.233 0.795 1.00 93.50 99 ILE A CA 1
ATOM 764 C C . ILE A 1 99 ? 1.953 -1.120 1.474 1.00 93.50 99 ILE A C 1
ATOM 766 O O . ILE A 1 99 ? 1.871 -1.153 2.705 1.00 93.50 99 ILE A O 1
ATOM 770 N N . ILE A 1 100 ? 0.882 -0.984 0.688 1.00 92.69 100 ILE A N 1
ATOM 771 C CA . ILE A 1 100 ? -0.489 -0.915 1.198 1.00 92.69 100 ILE A CA 1
ATOM 772 C C . ILE A 1 100 ? -0.837 -2.210 1.938 1.00 92.69 100 ILE A C 1
ATOM 774 O O . ILE A 1 100 ? -1.296 -2.150 3.078 1.00 92.69 100 ILE A O 1
ATOM 778 N N . GLU A 1 101 ? -0.570 -3.370 1.338 1.00 93.75 101 GLU A N 1
ATOM 779 C CA . GLU A 1 101 ? -0.864 -4.677 1.934 1.00 93.75 101 GLU A CA 1
ATOM 780 C C . GLU A 1 101 ? -0.102 -4.898 3.246 1.00 93.75 101 GLU A C 1
ATOM 782 O O . GLU A 1 101 ? -0.690 -5.312 4.249 1.00 93.75 101 GLU A O 1
ATOM 787 N N . GLU A 1 102 ? 1.182 -4.539 3.294 1.00 96.38 102 GLU A N 1
ATOM 788 C CA . GLU A 1 102 ? 1.970 -4.615 4.527 1.00 96.38 102 GLU A CA 1
ATOM 789 C C . GLU A 1 102 ? 1.445 -3.650 5.602 1.00 96.38 102 GLU A C 1
ATOM 791 O O . GLU A 1 102 ? 1.401 -3.994 6.789 1.00 96.38 102 GLU A O 1
ATOM 796 N N . LYS A 1 103 ? 0.999 -2.449 5.213 1.00 95.81 103 LYS A N 1
ATOM 797 C CA . LYS A 1 103 ? 0.408 -1.487 6.150 1.00 95.81 103 LYS A CA 1
ATOM 798 C C . LYS A 1 103 ? -0.915 -2.000 6.719 1.00 95.81 103 LYS A C 1
ATOM 800 O O . LYS A 1 103 ? -1.104 -1.935 7.935 1.00 95.81 103 LYS A O 1
ATOM 805 N N . VAL A 1 104 ? -1.782 -2.572 5.881 1.00 96.38 104 VAL A N 1
ATOM 806 C CA . VAL A 1 104 ? -3.022 -3.242 6.312 1.00 96.38 104 VAL A CA 1
ATOM 807 C C . VAL A 1 104 ? -2.706 -4.371 7.286 1.00 96.38 104 VAL A C 1
ATOM 809 O O . VAL A 1 104 ? -3.310 -4.441 8.358 1.00 96.38 104 VAL A O 1
ATOM 812 N N . ARG A 1 105 ? -1.714 -5.217 6.979 1.00 97.06 105 ARG A N 1
ATOM 813 C CA . ARG A 1 105 ? -1.292 -6.312 7.864 1.00 97.06 105 ARG A CA 1
ATOM 814 C C . ARG A 1 105 ? -0.854 -5.798 9.238 1.00 97.06 105 ARG A C 1
ATOM 816 O O . ARG A 1 105 ? -1.302 -6.322 10.258 1.00 97.06 105 ARG A O 1
ATOM 823 N N . ARG A 1 106 ? -0.010 -4.760 9.289 1.00 96.94 106 ARG A N 1
ATOM 824 C CA . ARG A 1 106 ? 0.464 -4.161 10.553 1.00 96.94 106 ARG A CA 1
ATOM 825 C C . ARG A 1 106 ? -0.665 -3.531 11.362 1.00 96.94 106 ARG A C 1
ATOM 827 O O . ARG A 1 106 ? -0.722 -3.740 12.572 1.00 96.94 106 ARG A O 1
ATOM 834 N N . LEU A 1 107 ? -1.559 -2.789 10.710 1.00 96.25 107 LEU A N 1
ATOM 835 C CA . LEU A 1 107 ? -2.718 -2.193 11.376 1.00 96.25 107 LEU A CA 1
ATOM 836 C C . LEU A 1 107 ? -3.662 -3.266 11.913 1.00 96.25 107 LEU A C 1
ATOM 838 O O . LEU A 1 107 ? -4.108 -3.150 13.046 1.00 96.25 107 LEU A O 1
ATOM 842 N N . THR A 1 108 ? -3.882 -4.346 11.164 1.00 94.81 108 THR A N 1
ATOM 843 C CA . THR A 1 108 ? -4.708 -5.477 11.610 1.00 94.81 108 THR A CA 1
ATOM 844 C C . THR A 1 108 ? -4.118 -6.139 12.857 1.00 94.81 108 THR A C 1
ATOM 846 O O . THR A 1 108 ? -4.841 -6.438 13.803 1.00 94.81 108 THR A O 1
ATOM 849 N N . LEU A 1 109 ? -2.796 -6.344 12.904 1.00 96.75 109 LEU A N 1
ATOM 850 C CA . LEU A 1 109 ? -2.127 -6.881 14.097 1.00 96.75 109 LEU A CA 1
ATOM 851 C C . LEU A 1 109 ? -2.249 -5.938 15.298 1.00 96.75 109 LEU A C 1
ATOM 853 O O . LEU A 1 109 ? -2.546 -6.383 16.407 1.00 96.75 109 LEU A O 1
ATOM 857 N N . ARG A 1 110 ? -2.058 -4.632 15.079 1.00 94.69 110 ARG A N 1
ATOM 858 C CA . ARG A 1 110 ? -2.251 -3.619 16.121 1.00 94.69 110 ARG A CA 1
ATOM 859 C C . ARG A 1 110 ? -3.690 -3.623 16.632 1.00 94.69 110 ARG A C 1
ATOM 861 O O . ARG A 1 110 ? -3.892 -3.603 17.841 1.00 94.69 110 ARG A O 1
ATOM 868 N N . GLN A 1 111 ? -4.663 -3.682 15.729 1.00 93.88 111 GLN A N 1
ATOM 869 C CA . GLN A 1 111 ? -6.082 -3.709 16.055 1.00 93.88 111 GLN A CA 1
ATOM 870 C C . GLN A 1 111 ? -6.430 -4.925 16.918 1.00 93.88 111 GLN A C 1
ATOM 872 O O . GLN A 1 111 ? -7.043 -4.760 17.968 1.00 93.88 111 GLN A O 1
ATOM 877 N N . LYS A 1 112 ? -5.969 -6.124 16.538 1.00 94.25 112 LYS A N 1
ATOM 878 C CA . LYS A 1 112 ? -6.154 -7.346 17.336 1.00 94.25 112 LYS A CA 1
ATOM 879 C C . LYS A 1 112 ? -5.584 -7.202 18.747 1.00 94.25 112 LYS A C 1
ATOM 881 O O . LYS A 1 112 ? -6.288 -7.467 19.712 1.00 94.25 112 LYS A O 1
ATOM 886 N N . SER A 1 113 ? -4.359 -6.689 18.876 1.00 93.00 113 SER A N 1
ATOM 887 C CA . SER A 1 113 ? -3.744 -6.458 20.191 1.00 93.00 113 SER A CA 1
ATOM 888 C C . SER A 1 113 ? -4.528 -5.452 21.045 1.00 93.00 113 SER A C 1
ATOM 890 O O . SER A 1 113 ? -4.603 -5.594 22.264 1.00 93.00 113 SER A O 1
ATOM 892 N N . VAL A 1 114 ? -5.124 -4.427 20.429 1.00 92.56 114 VAL A N 1
ATOM 893 C CA . VAL A 1 114 ? -5.988 -3.465 21.131 1.00 92.56 114 VAL A CA 1
ATOM 894 C C . VAL A 1 114 ? -7.290 -4.131 21.576 1.00 92.56 114 VAL A C 1
ATOM 896 O O . VAL A 1 114 ? -7.674 -3.974 22.731 1.00 92.56 114 VAL A O 1
ATOM 899 N N . GLN A 1 115 ? -7.923 -4.922 20.710 1.00 91.25 115 GLN A N 1
ATOM 900 C CA . GLN A 1 115 ? -9.148 -5.661 21.032 1.00 91.25 115 GLN A CA 1
ATOM 901 C C . GLN A 1 115 ? -8.932 -6.669 22.167 1.00 91.25 115 GLN A C 1
ATOM 903 O O . GLN A 1 115 ? -9.743 -6.728 23.086 1.00 91.25 115 GLN A O 1
ATOM 908 N N . GLU A 1 116 ? -7.812 -7.395 22.169 1.00 92.69 116 GLU A N 1
ATOM 909 C CA . GLU A 1 116 ? -7.430 -8.292 23.269 1.00 92.69 116 GLU A CA 1
ATOM 910 C C . GLU A 1 116 ? -7.314 -7.535 24.603 1.00 92.69 116 GLU A C 1
ATOM 912 O O . GLU A 1 116 ? -7.826 -7.991 25.625 1.00 92.69 116 GLU A O 1
ATOM 917 N N . LYS A 1 117 ? -6.703 -6.341 24.603 1.00 89.81 117 LYS A N 1
ATOM 918 C CA . LYS A 1 117 ? -6.610 -5.494 25.806 1.00 89.81 117 LYS A CA 1
ATOM 919 C C . LYS A 1 117 ? -7.973 -5.004 26.285 1.00 89.81 117 LYS A C 1
ATOM 921 O O . LYS A 1 117 ? -8.205 -4.979 27.491 1.00 89.81 117 LYS A O 1
ATOM 926 N N . MET A 1 118 ? -8.862 -4.633 25.363 1.00 86.62 118 MET A N 1
ATOM 927 C CA . MET A 1 118 ? -10.235 -4.240 25.696 1.00 86.62 118 MET A CA 1
ATOM 928 C C . MET A 1 118 ? -10.991 -5.402 26.353 1.00 86.62 118 MET A C 1
ATOM 930 O O . MET A 1 118 ? -11.525 -5.237 27.445 1.00 86.62 118 MET A O 1
ATOM 934 N N . MET A 1 119 ? -10.934 -6.603 25.761 1.00 86.69 119 MET A N 1
ATOM 935 C CA . MET A 1 119 ? -11.576 -7.804 26.314 1.00 86.69 119 MET A CA 1
ATOM 936 C C . MET A 1 119 ? -11.068 -8.145 27.720 1.00 86.69 119 MET A C 1
ATOM 938 O O . MET A 1 119 ? -11.864 -8.480 28.597 1.00 86.69 119 MET A O 1
ATOM 942 N N . LEU A 1 120 ? -9.759 -8.034 27.969 1.00 83.94 120 LEU A N 1
ATOM 943 C CA . LEU A 1 120 ? -9.193 -8.243 29.305 1.00 83.94 120 LEU A CA 1
ATOM 944 C C . LEU A 1 120 ? -9.733 -7.220 30.320 1.00 83.94 120 LEU A C 1
ATOM 946 O O . LEU A 1 120 ? -10.091 -7.600 31.433 1.00 83.94 120 LEU A O 1
ATOM 950 N N . GLN A 1 121 ? -9.856 -5.943 29.943 1.00 76.56 121 GLN A N 1
ATOM 951 C CA . GLN A 1 121 ? -10.423 -4.909 30.819 1.00 76.56 121 GLN A CA 1
ATOM 952 C C . GLN A 1 121 ? -11.919 -5.116 31.099 1.00 76.56 121 GLN A C 1
ATOM 954 O O . GLN A 1 121 ? -12.363 -4.868 32.222 1.00 76.56 121 GLN A O 1
ATOM 959 N N . ASP A 1 122 ? -12.683 -5.609 30.126 1.00 69.81 122 ASP A N 1
ATOM 960 C CA . ASP A 1 122 ? -14.102 -5.928 30.311 1.00 69.81 122 ASP A CA 1
ATOM 961 C C . ASP A 1 122 ? -14.304 -7.171 31.189 1.00 69.81 122 ASP A C 1
ATOM 963 O O . ASP A 1 122 ? -15.173 -7.175 32.062 1.00 69.81 122 ASP A O 1
ATOM 967 N N . SER A 1 123 ? -13.430 -8.174 31.060 1.00 65.50 123 SER A N 1
ATOM 968 C CA . SER A 1 123 ? -13.429 -9.381 31.905 1.00 65.50 123 SER A CA 1
ATOM 969 C C . SER A 1 123 ? -13.251 -9.048 33.392 1.00 65.50 123 SER A C 1
ATOM 971 O O . SER A 1 123 ? -13.884 -9.650 34.260 1.00 65.50 123 SER A O 1
ATOM 973 N N . HIS A 1 124 ? -12.410 -8.054 33.701 1.00 57.72 124 HIS A N 1
ATOM 974 C CA . HIS A 1 124 ? -12.197 -7.571 35.067 1.00 57.72 124 HIS A CA 1
ATOM 975 C C . HIS A 1 124 ? -13.394 -6.794 35.638 1.00 57.72 124 HIS A C 1
ATOM 977 O O . HIS A 1 124 ? -13.506 -6.682 36.858 1.00 57.72 124 HIS A O 1
ATOM 983 N N . LYS A 1 125 ? -14.304 -6.283 34.797 1.00 57.44 125 LYS A N 1
ATOM 984 C CA . LYS A 1 125 ? -15.549 -5.641 35.250 1.00 57.44 125 LYS A CA 1
ATOM 985 C C . LYS A 1 125 ? -16.655 -6.652 35.557 1.00 57.44 125 LYS A C 1
ATOM 987 O O . LYS A 1 125 ? -17.470 -6.378 36.430 1.00 57.44 125 LYS A O 1
ATOM 992 N N . THR A 1 126 ? -16.681 -7.802 34.880 1.00 53.12 126 THR A N 1
ATOM 993 C CA . THR A 1 126 ? -17.726 -8.834 35.040 1.00 53.12 126 THR A CA 1
ATOM 994 C C . THR A 1 126 ? -17.395 -9.928 36.061 1.00 53.12 126 THR A C 1
ATOM 996 O O . THR A 1 126 ? -18.256 -10.740 36.368 1.00 53.12 126 THR A O 1
ATOM 999 N N . GLY A 1 127 ? -16.163 -9.986 36.579 1.00 44.72 127 GLY A N 1
ATOM 1000 C CA . GLY A 1 127 ? -15.709 -11.018 37.527 1.00 44.72 127 GLY A CA 1
ATOM 1001 C C . GLY A 1 127 ? -15.706 -10.611 39.007 1.00 44.72 127 GLY A C 1
ATOM 1002 O O . GLY A 1 127 ? -15.031 -11.262 39.797 1.00 44.72 127 GLY A O 1
ATOM 1003 N N . SER A 1 128 ? -16.381 -9.518 39.378 1.00 39.34 128 SER A N 1
ATOM 1004 C CA . SER A 1 128 ? -16.415 -8.986 40.752 1.00 39.34 128 SER A CA 1
ATOM 1005 C C . SER A 1 128 ? -17.842 -8.898 41.312 1.00 39.34 128 SER A C 1
ATOM 1007 O O . SER A 1 128 ? -18.170 -7.929 42.002 1.00 39.34 128 SER A O 1
ATOM 1009 N N . GLU A 1 129 ? -18.670 -9.897 41.004 1.00 40.72 129 GLU A N 1
ATOM 1010 C CA . GLU A 1 129 ? -19.895 -10.207 41.756 1.00 40.72 129 GLU A CA 1
ATOM 1011 C C . GLU A 1 129 ? -19.657 -11.383 42.707 1.00 40.72 129 GLU A C 1
ATOM 1013 O O . GLU A 1 129 ? -19.032 -12.380 42.273 1.00 40.72 129 GLU A O 1
#

pLDDT: mean 85.36, std 13.22, range [39.34, 97.06]

Radius of gyration: 25.5 Å; chains: 1; bounding box: 47×30×76 Å

Secondary structure (DSSP, 8-state):
-HHHHHHHHHHHHHHHHHHHHHHHHHHHHHHHHHHHHHHHHHHHHSTTHHHHIIIIIIIIIHHHHHHHHHHGGGS-HHHHHHHHHHHHHHHHHHHHHHHHHHHHHHHHHHHHHHHHHHHHHHHHHHS--

Foldseek 3Di:
DPPVVVVVVVVVVVLVVVLVVLVVLLVVLVVLLVVLVVVLVVQVVPPCSVVCLPVPLPVPVLVVLVVVLVVCPVPDPVVNVVSVVSNVVSVCSSCVNVVSVVSSVVSVVVSVVSVVVSVVSVVVVPPPD

Sequence (129 aa):
MAVFGLGQKAAKNQSEAEHKRLCDINEDCSRDIARLQELADVFKAFPGWEAFRQKYLVEIRLPKLNAAAAKALAADDKVRNQLAGQIAEAEFLAQALPIIEEKVRRLTLRQKSVQEKMMLQDSHKTGSE